Protein AF-A0A496WWD5-F1 (afdb_monomer)

Mean predicted aligned error: 3.05 Å

Nearest PDB structures (foldseek):
  6fkg-assembly1_C  TM=8.705E-01  e=2.602E-06  Mycobacterium tuberculosis H37Rv
  8gug-assembly1_B-2  TM=7.577E-01  e=1.798E-03  Vibrio parahaemolyticus RIMD 2210633
  8gug-assembly1_C-2  TM=7.513E-01  e=2.018E-03  Vibrio parahaemolyticus RIMD 2210633
  8qnl-assembly1_D  TM=5.323E-01  e=6.495E-02  Pseudomonas aeruginosa PAO1
  2lyj-assembly1_A  TM=9.717E-01  e=2.090E+00  Enterococcus faecalis

pLDDT: mean 94.31, std 5.85, range [55.09, 98.06]

Sequence (95 aa):
MNNADVANILGTTPATVSRWNNGKASPQRSKELLLVDLEYIVERLKELYTPEEARLWLFARHRLLNDRRPADLIQAGDIEPVLAVIGQLSDLVYV

Foldseek 3Di:
DALCLLCLLQVHHSVVSVCCVVVVDPDDPSSVVLVVLVVVLQVLCVVPDDNVVSSVQQQFQDVLVVRDHVSVCSNVVNNVSVVVVSVVSVVVVVD

Structure (mmCIF, N/CA/C/O backbone):
data_AF-A0A496WWD5-F1
#
_entry.id   AF-A0A496WWD5-F1
#
loop_
_atom_site.group_PDB
_atom_site.id
_atom_site.type_symbol
_atom_site.label_atom_id
_atom_site.label_alt_id
_atom_site.label_comp_id
_atom_site.label_asym_id
_atom_site.label_entity_id
_atom_site.label_seq_id
_atom_site.pdbx_PDB_ins_code
_atom_site.Cartn_x
_atom_site.Cartn_y
_atom_site.Cartn_z
_atom_site.occupancy
_atom_site.B_iso_or_equiv
_atom_site.auth_seq_id
_atom_site.auth_comp_id
_atom_site.auth_asym_id
_atom_site.auth_atom_id
_atom_site.pdbx_PDB_model_num
ATOM 1 N N . MET A 1 1 ? 4.523 7.560 3.985 1.00 83.31 1 MET A N 1
ATOM 2 C CA . MET A 1 1 ? 3.064 7.449 3.748 1.00 83.31 1 MET A CA 1
ATOM 3 C C . MET A 1 1 ? 2.306 8.143 4.862 1.00 83.31 1 MET A C 1
ATOM 5 O O . MET A 1 1 ? 2.803 8.166 5.981 1.00 83.31 1 MET A O 1
ATOM 9 N N . ASN A 1 2 ? 1.141 8.722 4.566 1.00 92.19 2 ASN A N 1
ATOM 10 C CA . ASN A 1 2 ? 0.293 9.347 5.585 1.00 92.19 2 ASN A CA 1
ATOM 11 C C . ASN A 1 2 ? -0.793 8.369 6.091 1.00 92.19 2 ASN A C 1
ATOM 13 O O . ASN A 1 2 ? -1.011 7.305 5.510 1.00 92.19 2 ASN A O 1
ATOM 17 N N . ASN A 1 3 ? -1.505 8.739 7.163 1.00 93.00 3 ASN A N 1
ATOM 18 C CA . ASN A 1 3 ? -2.570 7.903 7.737 1.00 93.00 3 ASN A CA 1
ATOM 19 C C . ASN A 1 3 ? -3.715 7.613 6.751 1.00 93.00 3 ASN A C 1
ATOM 21 O O . ASN A 1 3 ? -4.389 6.598 6.898 1.00 93.00 3 ASN A O 1
ATOM 25 N N . ALA A 1 4 ? -3.962 8.494 5.776 1.00 95.12 4 ALA A N 1
ATOM 26 C CA . ALA A 1 4 ? -5.019 8.299 4.788 1.00 95.12 4 ALA A CA 1
ATOM 27 C C . ALA A 1 4 ? -4.646 7.233 3.752 1.00 95.12 4 ALA A C 1
ATOM 29 O O . ALA A 1 4 ? -5.477 6.395 3.419 1.00 95.12 4 ALA A O 1
ATOM 30 N N . ASP A 1 5 ? -3.390 7.206 3.310 1.00 95.50 5 ASP A N 1
ATOM 31 C CA . ASP A 1 5 ? -2.880 6.177 2.406 1.00 95.50 5 ASP A CA 1
ATOM 32 C C . ASP A 1 5 ? -2.967 4.791 3.056 1.00 95.50 5 ASP A C 1
ATOM 34 O O . ASP A 1 5 ? -3.520 3.861 2.474 1.00 95.50 5 ASP A O 1
ATOM 38 N N . VAL A 1 6 ? -2.486 4.677 4.300 1.00 95.38 6 VAL A N 1
ATOM 39 C CA . VAL A 1 6 ? -2.554 3.434 5.083 1.00 95.38 6 VAL A CA 1
ATOM 40 C C . VAL A 1 6 ? -4.008 3.010 5.286 1.00 95.38 6 VAL A C 1
ATOM 42 O O . VAL A 1 6 ? -4.340 1.842 5.121 1.00 95.38 6 VAL A O 1
ATOM 45 N N . ALA A 1 7 ? -4.899 3.954 5.594 1.00 96.00 7 ALA A N 1
ATOM 46 C CA . ALA A 1 7 ? -6.315 3.661 5.770 1.00 96.00 7 ALA A CA 1
ATOM 47 C C . ALA A 1 7 ? -6.968 3.116 4.494 1.00 96.00 7 ALA A C 1
ATOM 49 O O . ALA A 1 7 ? -7.727 2.151 4.575 1.00 96.00 7 ALA A O 1
ATOM 50 N N . ASN A 1 8 ? -6.637 3.691 3.336 1.00 94.88 8 ASN A N 1
ATOM 51 C CA . ASN A 1 8 ? -7.136 3.227 2.046 1.00 94.88 8 ASN A CA 1
ATOM 52 C C . ASN A 1 8 ? -6.677 1.795 1.751 1.00 94.88 8 ASN A C 1
ATOM 54 O O . ASN A 1 8 ? -7.512 0.957 1.428 1.00 94.88 8 ASN A O 1
ATOM 58 N N . ILE A 1 9 ? -5.385 1.495 1.928 1.00 96.19 9 ILE A N 1
ATOM 59 C CA . ILE A 1 9 ? -4.834 0.149 1.681 1.00 96.19 9 ILE A CA 1
ATOM 60 C C . ILE A 1 9 ? -5.409 -0.869 2.670 1.00 96.19 9 ILE A C 1
ATOM 62 O O . ILE A 1 9 ? -5.786 -1.975 2.302 1.00 96.19 9 ILE A O 1
ATOM 66 N N . LEU A 1 10 ? -5.529 -0.498 3.943 1.00 95.31 10 LEU A N 1
ATOM 67 C CA . LEU A 1 10 ? -6.039 -1.400 4.970 1.00 95.31 10 LEU A CA 1
ATOM 68 C C . LEU A 1 10 ? -7.570 -1.459 5.010 1.00 95.31 10 LEU A C 1
ATOM 70 O O . LEU A 1 10 ? -8.109 -2.150 5.873 1.00 95.31 10 LEU A O 1
ATOM 74 N N . GLY A 1 11 ? -8.300 -0.758 4.137 1.00 94.50 11 GLY A N 1
ATOM 75 C CA . GLY A 1 11 ? -9.766 -0.715 4.156 1.00 94.50 11 GLY A CA 1
ATOM 76 C C . GLY A 1 11 ? -10.332 -0.287 5.516 1.00 94.50 11 GLY A C 1
ATOM 77 O O . GLY A 1 11 ? -11.200 -0.959 6.073 1.00 94.50 11 GLY A O 1
ATOM 78 N N . THR A 1 12 ? -9.774 0.777 6.094 1.00 95.31 12 THR A N 1
ATOM 79 C CA . THR A 1 12 ? -10.175 1.366 7.382 1.00 95.31 12 THR A CA 1
ATOM 80 C C . THR A 1 12 ? -10.250 2.892 7.261 1.00 95.31 12 THR A C 1
ATOM 82 O O . THR A 1 12 ? -10.204 3.437 6.163 1.00 95.31 12 THR A O 1
ATOM 85 N N . THR A 1 13 ? -10.387 3.610 8.377 1.00 96.50 13 THR A N 1
ATOM 86 C CA . THR A 1 13 ? -10.420 5.081 8.383 1.00 96.50 13 THR A CA 1
ATOM 87 C C . THR A 1 13 ? -9.083 5.685 8.834 1.00 96.50 13 THR A C 1
ATOM 89 O O . THR A 1 13 ? -8.398 5.089 9.674 1.00 96.50 13 THR A O 1
ATOM 92 N N . PRO A 1 14 ? -8.722 6.901 8.374 1.00 96.25 14 PRO A N 1
ATOM 93 C CA . PRO A 1 14 ? -7.519 7.594 8.846 1.00 96.25 14 PRO A CA 1
ATOM 94 C C . PRO A 1 14 ? -7.530 7.834 10.364 1.00 96.25 14 PRO A C 1
ATOM 96 O O . PRO A 1 14 ? -6.481 7.821 11.008 1.00 96.25 14 PRO A O 1
ATOM 99 N N . ALA A 1 15 ? -8.719 8.017 10.951 1.00 96.69 15 ALA A N 1
ATOM 100 C CA . ALA A 1 15 ? -8.899 8.152 12.394 1.00 96.69 15 ALA A CA 1
ATOM 101 C C . ALA A 1 15 ? -8.553 6.850 13.134 1.00 96.69 15 ALA A C 1
ATOM 103 O O . ALA A 1 15 ? -7.892 6.893 14.171 1.00 96.69 15 ALA A O 1
ATOM 104 N N . THR A 1 16 ? -8.945 5.694 12.590 1.00 95.88 16 THR A N 1
ATOM 105 C CA . THR A 1 16 ? -8.583 4.381 13.140 1.0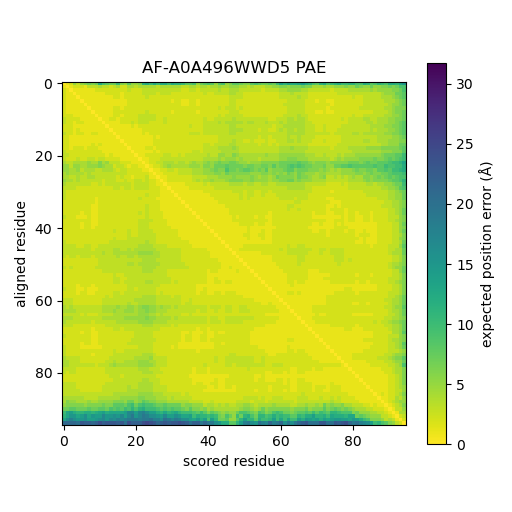0 95.88 16 THR A CA 1
ATOM 106 C C . THR A 1 16 ? -7.068 4.175 13.121 1.00 95.88 16 THR A C 1
ATOM 108 O O . THR A 1 16 ? -6.498 3.837 14.156 1.00 95.88 16 THR A O 1
ATOM 111 N N . VAL A 1 17 ? -6.409 4.459 11.991 1.00 95.44 17 VAL A N 1
ATOM 112 C CA . VAL A 1 17 ? -4.940 4.371 11.866 1.00 95.44 17 VAL A CA 1
ATOM 113 C C . VAL A 1 17 ? -4.249 5.322 12.842 1.00 95.44 17 VAL A C 1
ATOM 115 O O . VAL A 1 17 ? -3.326 4.929 13.548 1.00 95.44 17 VAL A O 1
ATOM 118 N N . SER A 1 18 ? -4.746 6.555 12.967 1.00 95.69 18 SER A N 1
ATOM 119 C CA . SER A 1 18 ? -4.240 7.511 13.956 1.00 95.69 18 SER A CA 1
ATOM 120 C C . SER A 1 18 ? -4.340 6.963 15.384 1.00 95.69 18 SER A C 1
ATOM 122 O O . SER A 1 18 ? -3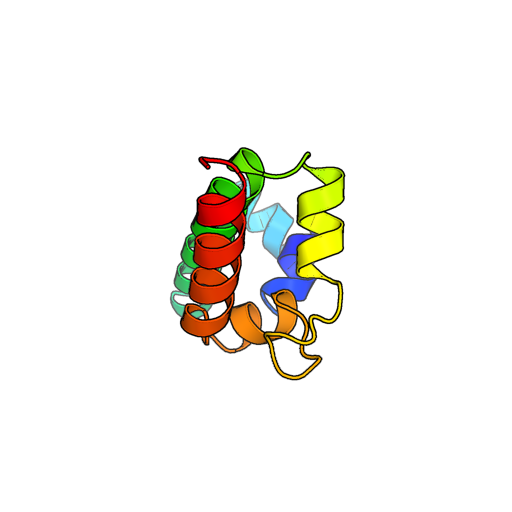.402 7.100 16.167 1.00 95.69 18 SER A O 1
ATOM 124 N N . ARG A 1 19 ? -5.443 6.296 15.750 1.00 94.94 19 ARG A N 1
ATOM 125 C CA . ARG A 1 19 ? -5.576 5.675 17.077 1.00 94.94 19 ARG A CA 1
ATOM 126 C C . ARG A 1 19 ? -4.577 4.541 17.298 1.00 94.94 19 ARG A C 1
ATOM 128 O O . ARG A 1 19 ? -4.075 4.447 18.415 1.00 94.94 19 ARG A O 1
ATOM 135 N N . TRP A 1 20 ? -4.282 3.735 16.278 1.00 94.81 20 TRP A N 1
ATOM 136 C CA . TRP A 1 20 ? -3.246 2.698 16.347 1.00 94.81 20 TRP A CA 1
ATOM 137 C C . TRP A 1 20 ? -1.858 3.305 16.564 1.00 94.81 20 TRP A C 1
ATOM 139 O O . TRP A 1 20 ? -1.192 2.961 17.535 1.00 94.81 20 TRP A O 1
ATOM 149 N N . ASN A 1 21 ? -1.485 4.304 15.760 1.00 91.56 21 ASN A N 1
ATOM 150 C CA . ASN A 1 21 ? -0.186 4.982 15.863 1.00 91.56 21 ASN A CA 1
ATOM 151 C C . ASN A 1 21 ? 0.023 5.688 17.214 1.00 91.56 21 ASN A C 1
ATOM 153 O O . ASN A 1 21 ? 1.150 5.842 17.667 1.00 91.56 21 ASN A O 1
ATOM 157 N N . ASN A 1 22 ? -1.061 6.111 17.871 1.00 94.06 22 ASN A N 1
ATOM 158 C CA . ASN A 1 22 ? -1.024 6.747 19.190 1.00 94.06 22 ASN A CA 1
ATOM 159 C C . ASN A 1 22 ? -1.216 5.759 20.361 1.00 94.06 22 ASN A C 1
ATOM 161 O O . ASN A 1 22 ? -1.440 6.202 21.488 1.00 94.06 22 ASN A O 1
ATOM 165 N N . GLY A 1 23 ? -1.236 4.444 20.113 1.00 92.00 23 GLY A N 1
ATOM 166 C CA . GLY A 1 23 ? -1.438 3.421 21.149 1.00 92.00 23 GLY A CA 1
ATOM 167 C C . GLY A 1 23 ? -2.824 3.440 21.811 1.00 92.00 23 GLY A C 1
ATOM 168 O O . GLY A 1 23 ? -3.037 2.812 22.843 1.00 92.00 23 GLY A O 1
ATOM 169 N N . LYS A 1 24 ? -3.794 4.162 21.234 1.00 92.94 24 LYS A N 1
ATOM 170 C CA . LYS A 1 24 ? -5.165 4.299 21.765 1.00 92.94 24 LYS A CA 1
ATOM 171 C C . LYS A 1 24 ? -6.085 3.149 21.351 1.00 92.94 24 LYS A C 1
ATOM 173 O O . LYS A 1 24 ? -7.242 3.111 21.776 1.00 92.94 24 LYS A O 1
ATOM 178 N N . ALA A 1 25 ? -5.623 2.288 20.451 1.00 92.38 25 ALA A N 1
ATOM 179 C CA . ALA A 1 25 ? -6.262 1.056 20.011 1.00 92.38 25 ALA A CA 1
ATOM 180 C C . ALA A 1 25 ? -5.210 0.147 19.372 1.00 92.38 25 ALA A C 1
ATOM 182 O O . ALA A 1 25 ? -4.148 0.623 18.981 1.00 92.38 25 ALA A O 1
ATOM 183 N N . SER A 1 26 ? -5.564 -1.116 19.165 1.00 90.44 26 SER A N 1
ATOM 184 C CA . SER A 1 26 ? -4.758 -2.057 18.388 1.00 90.44 26 SER A CA 1
ATOM 185 C C . SER A 1 26 ? -5.563 -2.560 17.186 1.00 90.44 26 SER A C 1
ATOM 187 O O . SER A 1 26 ? -6.799 -2.622 17.264 1.00 90.44 26 SER A O 1
ATOM 189 N N . PRO A 1 27 ? -4.909 -2.848 16.050 1.00 93.19 27 PRO A N 1
ATOM 190 C CA . PRO A 1 27 ? -5.575 -3.449 14.905 1.00 93.19 27 PRO A CA 1
ATOM 191 C C . PRO A 1 27 ? -6.105 -4.839 15.263 1.00 93.19 27 PRO A C 1
ATOM 193 O O . PRO A 1 27 ? -5.583 -5.530 16.133 1.00 93.19 27 PRO A O 1
ATOM 196 N N . GLN A 1 28 ? -7.171 -5.256 14.584 1.00 94.12 28 GLN A N 1
ATOM 197 C CA . GLN A 1 28 ? -7.573 -6.660 14.608 1.00 94.12 28 GLN A CA 1
ATOM 198 C C . GLN A 1 28 ? -6.531 -7.492 13.855 1.00 94.12 28 GLN A C 1
ATOM 200 O O . GLN A 1 28 ? -5.912 -6.982 12.923 1.00 94.12 28 GLN A O 1
ATOM 205 N N . ARG A 1 29 ? -6.415 -8.784 14.183 1.00 93.38 29 ARG A N 1
ATOM 206 C CA . ARG A 1 29 ? -5.414 -9.697 13.602 1.00 93.38 29 ARG A CA 1
ATOM 207 C C . ARG A 1 29 ? -5.335 -9.646 12.071 1.00 93.38 29 ARG A C 1
ATOM 209 O O . ARG A 1 29 ? -4.249 -9.676 11.514 1.00 93.38 29 ARG A O 1
ATOM 216 N N . SER A 1 30 ? -6.469 -9.528 11.379 1.00 93.25 30 SER A N 1
ATOM 217 C CA . SER A 1 30 ? -6.489 -9.404 9.914 1.00 93.25 30 SER A CA 1
ATOM 218 C C . SER A 1 30 ? -5.843 -8.110 9.413 1.00 93.25 30 SER A C 1
ATOM 220 O O . SER A 1 30 ? -5.138 -8.131 8.416 1.00 93.25 30 SER A O 1
ATOM 222 N N . LYS A 1 31 ? -6.052 -6.981 10.097 1.00 95.31 31 LYS A N 1
ATOM 223 C CA . LYS A 1 31 ? -5.440 -5.691 9.744 1.00 95.31 31 LYS A CA 1
ATOM 224 C C . LYS A 1 31 ? -3.987 -5.597 10.181 1.00 95.31 31 LYS A C 1
ATOM 226 O O . LYS A 1 31 ? -3.222 -4.903 9.532 1.00 95.31 31 LYS A O 1
ATOM 231 N N . GLU A 1 32 ? -3.628 -6.286 11.256 1.00 95.25 32 GLU A N 1
ATOM 232 C CA . GLU A 1 32 ? -2.247 -6.408 11.711 1.00 95.25 32 GLU A CA 1
ATOM 233 C C . GLU A 1 32 ? -1.388 -7.130 10.669 1.00 95.25 32 GLU A C 1
ATOM 235 O O . GLU A 1 32 ? -0.354 -6.602 10.284 1.00 95.25 32 GLU A O 1
ATOM 240 N N . LEU A 1 33 ? -1.861 -8.262 10.132 1.00 95.50 33 LEU A N 1
ATOM 241 C CA . LEU A 1 33 ? -1.170 -8.967 9.045 1.00 95.50 33 LEU A CA 1
ATOM 242 C C . LEU A 1 33 ? -0.986 -8.071 7.814 1.00 95.50 33 LEU A C 1
ATOM 244 O O . LEU A 1 33 ? 0.130 -7.907 7.338 1.00 95.50 33 LEU A O 1
ATOM 248 N N . LEU A 1 34 ? -2.053 -7.398 7.375 1.00 96.31 34 LEU A N 1
ATOM 249 C CA . LEU A 1 34 ? 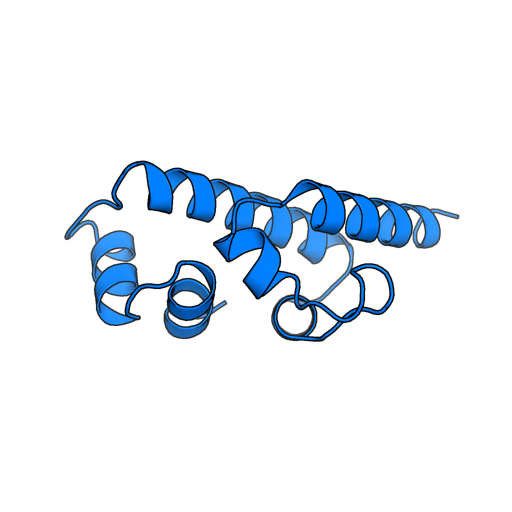-1.967 -6.469 6.246 1.00 96.31 34 LEU A CA 1
ATOM 250 C C . LEU A 1 34 ? -1.029 -5.279 6.505 1.00 96.31 34 LEU A C 1
ATOM 252 O O . LEU A 1 34 ? -0.443 -4.745 5.566 1.00 96.31 34 LEU A O 1
ATOM 256 N N . LEU A 1 35 ? -0.907 -4.826 7.757 1.00 95.25 35 LEU A N 1
ATOM 257 C CA . LEU A 1 35 ? 0.023 -3.761 8.129 1.00 95.25 35 LEU A CA 1
ATOM 258 C C . LEU A 1 35 ? 1.471 -4.248 8.021 1.00 95.25 35 LEU A C 1
ATOM 260 O O . LEU A 1 35 ? 2.287 -3.538 7.443 1.00 95.25 35 LEU A O 1
ATOM 264 N N . VAL A 1 36 ? 1.762 -5.460 8.502 1.00 95.69 36 VAL A N 1
ATOM 265 C CA . VAL A 1 36 ? 3.083 -6.096 8.368 1.00 95.69 36 VAL A CA 1
ATOM 266 C C . VAL A 1 36 ? 3.453 -6.274 6.894 1.00 95.69 36 VAL A C 1
ATOM 268 O O . VAL A 1 36 ? 4.554 -5.907 6.488 1.00 95.69 36 VAL A O 1
ATOM 271 N N . ASP A 1 37 ? 2.521 -6.763 6.076 1.00 96.69 37 ASP A N 1
ATOM 272 C CA . ASP A 1 37 ? 2.730 -6.932 4.636 1.00 96.69 37 ASP A CA 1
ATOM 273 C C . ASP A 1 37 ? 3.024 -5.595 3.943 1.00 96.69 37 ASP A C 1
ATOM 275 O O . ASP A 1 37 ? 3.948 -5.476 3.134 1.00 96.69 37 ASP A O 1
ATOM 279 N N . LEU A 1 38 ? 2.252 -4.560 4.283 1.00 96.56 38 LEU A N 1
ATOM 280 C CA . LEU A 1 38 ? 2.444 -3.217 3.753 1.00 96.56 38 LEU A CA 1
ATOM 281 C C . LEU A 1 38 ? 3.793 -2.624 4.175 1.00 96.56 38 LEU A C 1
ATOM 283 O O . LEU A 1 38 ? 4.471 -2.019 3.346 1.00 96.56 38 LEU A O 1
ATOM 287 N N . GLU A 1 39 ? 4.188 -2.783 5.438 1.00 95.12 39 GLU A N 1
ATOM 288 C CA . GLU A 1 39 ? 5.491 -2.334 5.939 1.00 95.12 39 GLU A CA 1
ATOM 289 C C . GLU A 1 39 ? 6.634 -3.019 5.194 1.00 95.12 39 GLU A C 1
ATOM 291 O O . GLU A 1 39 ? 7.556 -2.341 4.738 1.00 95.12 39 GLU A O 1
ATOM 296 N N . TYR A 1 40 ? 6.536 -4.334 4.994 1.00 96.88 40 TYR A N 1
ATOM 297 C CA . TYR A 1 40 ? 7.525 -5.097 4.246 1.00 96.88 40 TYR A CA 1
ATOM 298 C C . TYR A 1 40 ? 7.643 -4.621 2.791 1.00 96.88 40 TYR A C 1
ATOM 300 O O . TYR A 1 40 ? 8.743 -4.349 2.311 1.00 96.88 40 TYR A O 1
ATOM 308 N N . ILE A 1 41 ? 6.517 -4.438 2.096 1.00 97.06 41 ILE A N 1
ATOM 309 C CA . ILE A 1 41 ? 6.500 -3.937 0.713 1.00 97.06 41 ILE A CA 1
ATOM 310 C C . ILE A 1 41 ? 7.084 -2.525 0.625 1.00 97.06 41 ILE A C 1
ATOM 312 O O . ILE A 1 41 ? 7.878 -2.240 -0.271 1.00 97.06 41 ILE A O 1
ATOM 316 N N . VAL A 1 42 ? 6.713 -1.634 1.548 1.00 96.19 42 VAL A N 1
ATOM 317 C CA . VAL A 1 42 ? 7.251 -0.269 1.588 1.00 96.19 42 VAL A CA 1
ATOM 318 C C . VAL A 1 42 ? 8.759 -0.289 1.820 1.00 96.19 42 VAL A C 1
ATOM 320 O O . VAL A 1 42 ? 9.458 0.498 1.189 1.00 96.19 42 VAL A O 1
ATOM 323 N N . GLU A 1 43 ? 9.273 -1.178 2.670 1.00 95.88 43 GLU A N 1
ATOM 324 C CA . GLU A 1 43 ? 10.714 -1.314 2.891 1.00 95.88 43 GLU A CA 1
ATOM 325 C C . GLU A 1 43 ? 11.447 -1.740 1.616 1.00 95.88 43 GLU A C 1
ATOM 327 O O . GLU A 1 43 ? 12.412 -1.091 1.223 1.00 95.88 43 GLU A O 1
ATOM 332 N N . ARG A 1 44 ? 10.924 -2.740 0.898 1.00 96.00 44 ARG A N 1
ATOM 333 C CA . ARG A 1 44 ? 11.489 -3.178 -0.388 1.00 96.00 44 ARG A CA 1
ATOM 334 C C . ARG A 1 44 ? 11.449 -2.067 -1.444 1.00 96.00 44 ARG A C 1
ATOM 336 O O . ARG A 1 44 ? 12.394 -1.904 -2.206 1.00 96.00 44 ARG A O 1
ATOM 343 N N . LEU A 1 45 ? 10.379 -1.269 -1.481 1.00 96.25 45 LEU A N 1
ATOM 344 C CA . LEU A 1 45 ? 10.262 -0.143 -2.415 1.00 96.25 45 LEU A CA 1
ATOM 345 C C . LEU A 1 45 ? 11.250 0.992 -2.111 1.00 96.25 45 LEU A C 1
ATOM 347 O O . L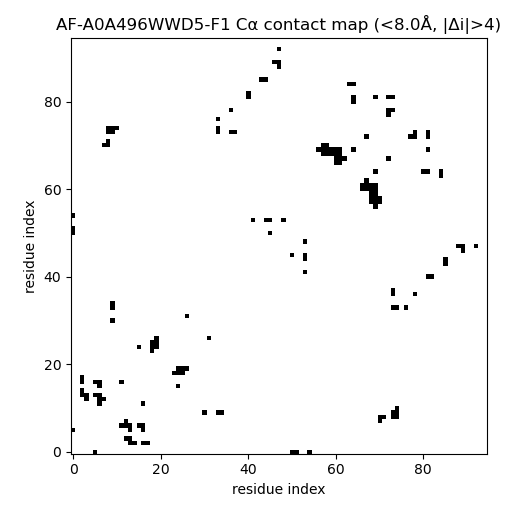EU A 1 45 ? 11.648 1.681 -3.046 1.00 96.25 45 LEU A O 1
ATOM 351 N N . LYS A 1 46 ? 11.672 1.192 -0.853 1.00 95.00 46 LYS A N 1
ATOM 352 C CA . LYS A 1 46 ? 12.661 2.231 -0.494 1.00 95.00 46 LYS A CA 1
ATOM 353 C C . LYS A 1 46 ? 14.042 1.981 -1.096 1.00 95.00 46 LYS A C 1
ATOM 355 O O . LYS A 1 46 ? 14.811 2.926 -1.231 1.00 95.00 46 LYS A O 1
ATOM 360 N N . GLU A 1 47 ? 14.356 0.737 -1.451 1.00 94.00 47 GLU A N 1
ATOM 361 C CA . GLU A 1 47 ? 15.593 0.401 -2.165 1.00 94.00 47 GLU A CA 1
ATOM 362 C C . GLU A 1 47 ? 15.590 0.951 -3.604 1.00 94.00 47 GLU A C 1
ATOM 364 O O . GLU A 1 47 ? 16.652 1.157 -4.185 1.00 94.00 47 GLU A O 1
ATOM 369 N N . LEU A 1 48 ? 14.404 1.206 -4.173 1.00 94.38 48 LEU A N 1
ATOM 370 C CA . LEU A 1 48 ? 14.210 1.565 -5.583 1.00 94.38 48 LEU A CA 1
ATOM 371 C C . LEU A 1 48 ? 13.691 2.993 -5.783 1.00 94.38 48 LEU A C 1
ATOM 373 O O . LEU A 1 48 ? 13.942 3.604 -6.819 1.00 94.38 48 LEU A O 1
ATOM 377 N N . TYR A 1 49 ? 12.934 3.508 -4.817 1.00 95.94 49 TYR A N 1
ATOM 378 C CA . TYR A 1 49 ? 12.115 4.702 -4.973 1.00 95.94 49 TYR A CA 1
ATOM 379 C C . TYR A 1 49 ? 12.177 5.608 -3.748 1.00 95.94 49 TYR A C 1
ATOM 381 O O . TYR A 1 49 ? 12.278 5.160 -2.602 1.00 95.94 49 TYR A O 1
ATOM 389 N N . THR A 1 50 ? 12.006 6.909 -3.978 1.00 96.38 50 THR A N 1
ATOM 390 C CA . THR A 1 50 ? 11.728 7.858 -2.896 1.00 96.38 50 THR A CA 1
ATOM 391 C C . THR A 1 50 ? 10.378 7.550 -2.226 1.00 96.38 50 THR A C 1
ATOM 393 O O . THR A 1 50 ? 9.513 6.897 -2.817 1.00 96.38 50 THR A O 1
ATOM 396 N N . PRO A 1 51 ? 10.115 8.053 -1.003 1.00 94.62 51 PRO A N 1
ATOM 397 C CA . PRO A 1 51 ? 8.829 7.835 -0.336 1.00 94.62 51 PRO A CA 1
ATOM 398 C C . PRO A 1 51 ? 7.605 8.317 -1.133 1.00 94.62 51 PRO A C 1
ATOM 400 O O . PRO A 1 51 ? 6.517 7.755 -0.986 1.00 94.62 51 PRO A O 1
ATOM 403 N N . GLU A 1 52 ? 7.761 9.365 -1.946 1.00 95.50 52 GLU A N 1
ATOM 404 C CA . GLU A 1 52 ? 6.698 9.882 -2.812 1.00 95.50 52 GLU A CA 1
ATOM 405 C C . GLU A 1 52 ? 6.446 8.953 -4.004 1.00 95.50 52 GLU A C 1
ATOM 407 O O . GLU A 1 52 ? 5.300 8.586 -4.269 1.00 95.50 52 GLU A O 1
ATOM 412 N N . GLU A 1 53 ? 7.506 8.500 -4.670 1.00 96.50 53 GLU A N 1
ATOM 413 C CA . GLU A 1 53 ? 7.421 7.554 -5.785 1.00 96.50 53 GLU A CA 1
ATOM 414 C C . GLU A 1 53 ? 6.881 6.195 -5.338 1.00 96.50 53 GLU A C 1
ATOM 416 O O . GLU A 1 53 ? 5.998 5.654 -5.996 1.00 96.50 53 GLU A O 1
ATOM 421 N N . ALA A 1 54 ? 7.315 5.675 -4.185 1.00 96.44 54 ALA A N 1
ATOM 422 C CA . ALA A 1 54 ? 6.787 4.435 -3.617 1.00 96.44 54 ALA A CA 1
ATOM 423 C C . ALA A 1 54 ? 5.278 4.541 -3.348 1.00 96.44 54 ALA A C 1
ATOM 425 O O . ALA A 1 54 ? 4.509 3.628 -3.657 1.00 96.44 54 ALA A O 1
ATOM 426 N N . ARG A 1 55 ? 4.824 5.689 -2.828 1.00 96.06 55 ARG A N 1
ATOM 427 C CA . ARG A 1 55 ? 3.395 5.965 -2.650 1.00 96.06 55 ARG A CA 1
ATOM 428 C C . ARG A 1 55 ? 2.667 5.969 -3.995 1.00 96.06 55 ARG A C 1
ATOM 430 O O . ARG A 1 55 ? 1.636 5.315 -4.113 1.00 96.06 55 ARG A O 1
ATOM 437 N N . LEU A 1 56 ? 3.172 6.689 -4.997 1.00 97.00 56 LEU A N 1
ATOM 438 C CA . LEU A 1 56 ? 2.567 6.709 -6.333 1.00 97.00 56 LEU A CA 1
ATOM 439 C C . LEU A 1 56 ? 2.508 5.303 -6.936 1.00 97.00 56 LEU A C 1
ATOM 441 O O . LEU A 1 56 ? 1.466 4.910 -7.453 1.00 97.00 56 LEU A O 1
ATOM 445 N N . TRP A 1 57 ? 3.579 4.527 -6.795 1.00 97.44 57 TRP A N 1
ATOM 446 C CA . TRP A 1 57 ? 3.682 3.157 -7.277 1.00 97.44 57 TRP A CA 1
ATOM 447 C C . TRP A 1 57 ? 2.612 2.247 -6.664 1.00 97.44 57 TRP A C 1
ATOM 449 O O . TRP A 1 57 ? 1.958 1.506 -7.397 1.00 97.44 57 TRP A O 1
ATOM 459 N N . LEU A 1 58 ? 2.360 2.351 -5.353 1.00 97.75 58 LEU A N 1
ATOM 460 C CA . LEU A 1 58 ? 1.324 1.571 -4.662 1.00 97.75 58 LEU A CA 1
ATOM 461 C C . LEU A 1 58 ? -0.099 1.872 -5.156 1.00 97.75 58 LEU A C 1
ATOM 463 O O . LEU A 1 58 ? -0.959 0.991 -5.127 1.00 97.75 58 LEU A O 1
ATOM 467 N N . PHE A 1 59 ? -0.360 3.100 -5.609 1.00 97.44 59 PHE A N 1
ATOM 468 C CA . PHE A 1 59 ? -1.681 3.525 -6.086 1.00 97.44 59 PHE A CA 1
ATOM 469 C C . PHE A 1 59 ? -1.813 3.555 -7.617 1.0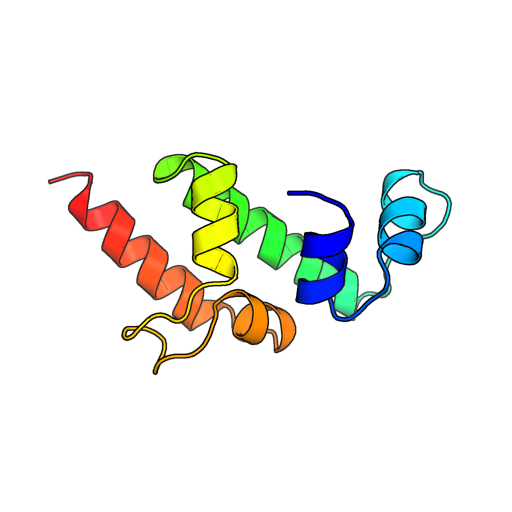0 97.44 59 PHE A C 1
ATOM 471 O O . PHE A 1 59 ? -2.917 3.762 -8.128 1.00 97.44 59 PHE A O 1
ATOM 478 N N . ALA A 1 60 ? -0.728 3.325 -8.355 1.00 97.69 60 ALA A N 1
ATOM 479 C CA . ALA A 1 60 ? -0.726 3.222 -9.808 1.00 97.69 60 ALA A CA 1
ATOM 480 C C . ALA A 1 60 ? -1.161 1.826 -10.274 1.00 97.69 60 ALA A C 1
ATOM 482 O O . ALA A 1 60 ? -0.990 0.830 -9.573 1.00 97.69 60 ALA A O 1
ATOM 483 N N . ARG A 1 61 ? -1.734 1.748 -11.479 1.00 97.81 61 ARG A N 1
ATOM 484 C CA . ARG A 1 61 ? -2.004 0.469 -12.148 1.00 97.81 61 ARG A CA 1
ATOM 485 C C . ARG A 1 61 ? -0.728 -0.029 -12.813 1.00 97.81 61 ARG A C 1
ATOM 487 O O . ARG A 1 61 ? -0.089 0.741 -13.526 1.00 97.81 61 ARG A O 1
ATOM 494 N N . HIS A 1 62 ? -0.413 -1.311 -12.646 1.00 96.94 62 HIS A N 1
ATOM 495 C CA . HIS A 1 62 ? 0.743 -1.929 -13.302 1.00 96.94 62 HIS A CA 1
ATOM 496 C C . HIS A 1 62 ? 0.309 -3.014 -14.273 1.00 96.94 62 HIS A C 1
ATOM 498 O O . HIS A 1 62 ? -0.407 -3.943 -13.899 1.00 96.94 62 HIS A O 1
ATOM 504 N N . ARG A 1 63 ? 0.830 -2.962 -15.502 1.00 95.44 63 ARG A N 1
ATOM 505 C CA . ARG A 1 63 ? 0.604 -4.006 -16.515 1.00 95.44 63 ARG A CA 1
ATOM 506 C C . ARG A 1 63 ? 1.032 -5.393 -16.034 1.00 95.44 63 ARG A C 1
ATOM 508 O O . ARG A 1 63 ? 0.339 -6.368 -16.297 1.00 95.44 63 ARG A O 1
ATOM 515 N N . LEU A 1 64 ? 2.140 -5.472 -15.291 1.00 94.12 64 LEU A N 1
ATOM 516 C CA . LEU A 1 64 ? 2.652 -6.722 -14.710 1.00 94.12 64 LEU A CA 1
ATOM 517 C C . LEU A 1 64 ? 1.732 -7.305 -13.622 1.00 94.12 64 LEU A C 1
ATOM 519 O O . LEU A 1 64 ? 1.870 -8.466 -13.259 1.00 94.12 64 LEU A O 1
ATOM 523 N N . LEU A 1 65 ? 0.766 -6.520 -13.135 1.00 97.06 65 LEU A N 1
ATOM 524 C CA . LEU A 1 65 ? -0.242 -6.925 -12.154 1.00 97.06 65 LEU A CA 1
ATOM 525 C C . LEU A 1 65 ? -1.639 -7.071 -12.779 1.00 97.06 65 LEU A C 1
ATOM 527 O O . LEU A 1 65 ? -2.643 -6.994 -12.066 1.00 97.06 65 LEU A O 1
ATOM 531 N N . ASN A 1 66 ? -1.721 -7.281 -14.099 1.00 96.00 66 ASN A N 1
ATOM 532 C CA . ASN A 1 66 ? -2.973 -7.304 -14.867 1.00 96.00 66 ASN A CA 1
ATOM 533 C C . ASN A 1 66 ? -3.773 -5.996 -14.718 1.00 96.00 66 ASN A C 1
ATOM 535 O O . ASN A 1 66 ? -4.974 -6.016 -14.456 1.00 96.00 66 ASN A O 1
ATOM 539 N N . ASP A 1 67 ? -3.079 -4.857 -14.801 1.00 97.12 67 ASP A N 1
ATOM 540 C CA . ASP A 1 67 ? -3.623 -3.501 -14.635 1.00 97.12 67 ASP A CA 1
ATOM 541 C C . ASP A 1 67 ? -4.287 -3.234 -13.269 1.00 97.12 67 ASP A C 1
ATOM 543 O O . ASP A 1 67 ? -5.013 -2.250 -13.093 1.00 97.12 67 ASP A O 1
ATOM 547 N N . ARG A 1 68 ? -4.006 -4.078 -12.267 1.00 97.88 68 ARG A N 1
ATOM 548 C CA . ARG A 1 68 ? -4.407 -3.864 -10.871 1.00 97.88 68 ARG A CA 1
ATOM 549 C C . ARG A 1 68 ? -3.417 -2.939 -10.163 1.00 97.88 68 ARG A C 1
ATOM 551 O O . ARG A 1 68 ? -2.257 -2.814 -10.567 1.00 97.88 68 ARG A O 1
ATOM 558 N N . ARG A 1 69 ? -3.888 -2.278 -9.101 1.00 98.06 69 ARG A N 1
ATOM 559 C CA . ARG A 1 69 ? -3.030 -1.476 -8.221 1.0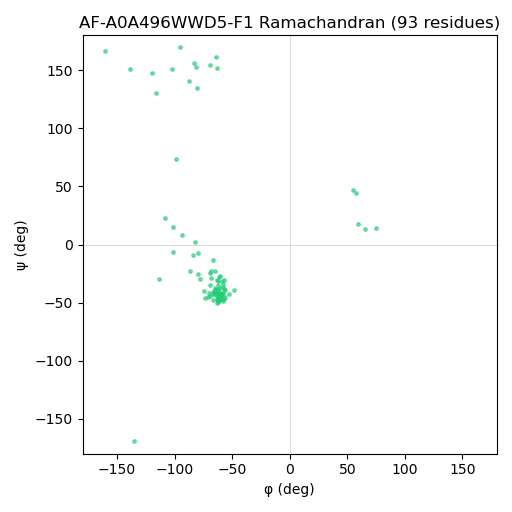0 98.06 69 ARG A CA 1
ATOM 560 C C . ARG A 1 69 ? -2.445 -2.363 -7.120 1.00 98.06 69 ARG A C 1
ATOM 562 O O . ARG A 1 69 ? -3.195 -3.173 -6.576 1.00 98.06 69 ARG A O 1
ATOM 569 N N . PRO A 1 70 ? -1.177 -2.185 -6.721 1.00 98.00 70 PRO A N 1
ATOM 570 C CA . PRO A 1 70 ? -0.585 -2.922 -5.610 1.00 98.00 70 PRO A CA 1
ATOM 571 C C . PRO A 1 70 ? -1.382 -2.747 -4.317 1.00 98.00 70 PRO A C 1
ATOM 573 O O . PRO A 1 70 ? -1.617 -3.721 -3.614 1.00 98.00 70 PRO A O 1
ATOM 576 N N . ALA A 1 71 ? -1.886 -1.536 -4.051 1.00 97.50 71 ALA A N 1
ATOM 577 C CA . ALA A 1 71 ? -2.770 -1.251 -2.922 1.00 97.50 71 ALA A CA 1
ATOM 578 C C . ALA A 1 71 ? -3.992 -2.184 -2.858 1.00 97.50 71 ALA A C 1
ATOM 580 O O . ALA A 1 71 ? -4.328 -2.663 -1.778 1.00 97.50 71 ALA A O 1
ATOM 581 N N . ASP A 1 72 ? -4.628 -2.473 -3.999 1.00 97.44 72 ASP A N 1
ATOM 582 C CA . ASP A 1 72 ? -5.807 -3.347 -4.052 1.00 97.44 72 ASP A CA 1
ATOM 583 C C . ASP A 1 72 ? -5.437 -4.809 -3.753 1.00 97.44 72 ASP A C 1
ATOM 585 O O . ASP A 1 72 ? -6.206 -5.533 -3.123 1.00 97.44 72 ASP A O 1
ATOM 589 N N . LEU A 1 73 ? -4.251 -5.241 -4.189 1.00 97.88 73 LEU A N 1
ATOM 590 C CA . LEU A 1 73 ? -3.739 -6.594 -3.958 1.00 97.88 73 LEU A CA 1
ATOM 591 C C . LEU A 1 73 ? -3.353 -6.814 -2.502 1.00 97.88 73 LEU A C 1
ATOM 593 O O . LEU A 1 73 ? -3.765 -7.804 -1.902 1.00 97.88 73 LEU A O 1
ATOM 597 N N . ILE A 1 74 ? -2.654 -5.842 -1.915 1.00 96.69 74 ILE A N 1
ATOM 598 C CA . ILE A 1 74 ? -2.334 -5.838 -0.488 1.00 96.69 74 ILE A CA 1
ATOM 599 C C . ILE A 1 74 ? -3.630 -5.877 0.315 1.00 96.69 74 ILE A C 1
ATOM 601 O O . ILE A 1 74 ? -3.775 -6.719 1.190 1.00 96.69 74 ILE A O 1
ATOM 605 N N . GLN A 1 75 ? -4.619 -5.044 -0.017 1.00 96.25 75 GLN A N 1
ATOM 606 C CA . GLN A 1 75 ? -5.908 -5.057 0.676 1.00 96.25 75 GLN A CA 1
ATOM 607 C C . GLN A 1 75 ? -6.613 -6.424 0.612 1.00 96.25 75 GLN A C 1
ATOM 609 O O . GLN A 1 75 ? -7.306 -6.803 1.561 1.00 96.25 75 GLN A O 1
ATOM 614 N N . ALA A 1 76 ? -6.447 -7.154 -0.493 1.00 95.81 76 ALA A N 1
ATOM 615 C CA . ALA A 1 76 ? -6.982 -8.499 -0.686 1.00 95.81 76 ALA A CA 1
ATOM 616 C C . ALA A 1 76 ? -6.151 -9.608 -0.007 1.00 95.81 76 ALA A C 1
ATOM 618 O O . ALA A 1 76 ? -6.595 -10.755 0.009 1.00 95.81 76 ALA A O 1
ATOM 619 N N . GLY A 1 77 ? -4.979 -9.288 0.554 1.00 95.19 77 GLY A N 1
ATOM 620 C CA . GLY A 1 77 ? -4.027 -10.259 1.105 1.00 95.19 77 GLY A CA 1
ATOM 621 C C . GLY A 1 77 ? -3.244 -11.039 0.041 1.00 95.19 77 GLY A C 1
ATOM 622 O O . GLY A 1 77 ? -2.638 -12.057 0.357 1.00 95.19 77 GLY A O 1
ATOM 623 N N . ASP A 1 78 ? -3.266 -10.588 -1.216 1.00 96.19 78 ASP A N 1
ATOM 624 C CA . ASP A 1 78 ? -2.580 -11.209 -2.356 1.00 96.19 78 ASP A CA 1
ATOM 625 C C . ASP A 1 78 ? -1.260 -10.474 -2.637 1.00 96.19 78 ASP A C 1
ATOM 627 O O . ASP A 1 78 ? -1.152 -9.668 -3.561 1.00 96.19 78 ASP A O 1
ATOM 631 N N . ILE A 1 79 ? -0.259 -10.683 -1.781 1.00 95.94 79 ILE A N 1
ATOM 632 C CA . ILE A 1 79 ? 0.993 -9.904 -1.812 1.00 95.94 79 ILE A CA 1
ATOM 633 C C . ILE A 1 79 ? 2.043 -10.472 -2.772 1.00 95.94 79 ILE A C 1
ATOM 635 O O . ILE A 1 79 ? 2.907 -9.736 -3.249 1.00 95.94 79 ILE A O 1
ATOM 639 N N . GLU A 1 80 ? 1.957 -11.763 -3.088 1.00 97.19 80 GLU A N 1
ATOM 640 C CA . GLU A 1 80 ? 2.946 -12.477 -3.903 1.00 97.19 80 GLU A CA 1
ATOM 641 C C . GLU A 1 80 ? 3.171 -11.829 -5.280 1.00 97.19 80 GLU A C 1
ATOM 643 O O . GLU A 1 80 ? 4.326 -11.595 -5.647 1.00 97.19 80 GLU A O 1
ATOM 648 N N . PRO A 1 81 ? 2.126 -11.425 -6.037 1.00 97.69 81 PRO A N 1
ATOM 649 C CA . PRO A 1 81 ? 2.330 -10.743 -7.312 1.00 97.69 81 PRO A CA 1
ATOM 650 C C . PRO A 1 81 ? 3.056 -9.403 -7.150 1.00 97.69 81 PRO A C 1
ATOM 652 O O . PRO A 1 81 ? 3.851 -9.023 -8.008 1.00 97.69 81 PRO A O 1
ATOM 655 N N . VAL A 1 82 ? 2.800 -8.685 -6.051 1.00 97.88 82 VAL A N 1
ATOM 656 C CA . VAL A 1 82 ? 3.438 -7.392 -5.765 1.00 97.88 82 VAL A CA 1
ATOM 657 C C . VAL A 1 82 ? 4.931 -7.591 -5.514 1.00 97.88 82 VAL A C 1
ATOM 659 O O . VAL A 1 82 ? 5.751 -6.897 -6.116 1.00 97.88 82 VAL A O 1
ATOM 662 N N . LEU A 1 83 ? 5.289 -8.571 -4.682 1.00 97.25 83 LEU 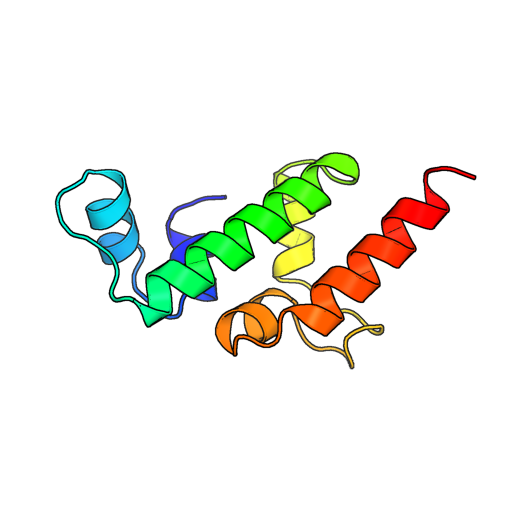A N 1
ATOM 663 C CA . LEU A 1 83 ? 6.680 -8.901 -4.378 1.00 97.25 83 LEU A CA 1
ATOM 664 C C . LEU A 1 83 ? 7.437 -9.415 -5.605 1.00 97.25 83 LEU A C 1
ATOM 666 O O . LEU A 1 83 ? 8.584 -9.022 -5.810 1.00 97.25 83 LEU A O 1
ATOM 670 N N . ALA A 1 84 ? 6.793 -10.221 -6.451 1.00 97.06 84 ALA A N 1
ATOM 671 C CA . ALA A 1 84 ? 7.390 -10.699 -7.695 1.00 97.06 84 ALA A CA 1
ATOM 672 C C . ALA A 1 84 ? 7.770 -9.540 -8.631 1.00 97.06 84 ALA A C 1
ATOM 674 O O . ALA A 1 84 ? 8.868 -9.529 -9.186 1.00 97.06 84 ALA A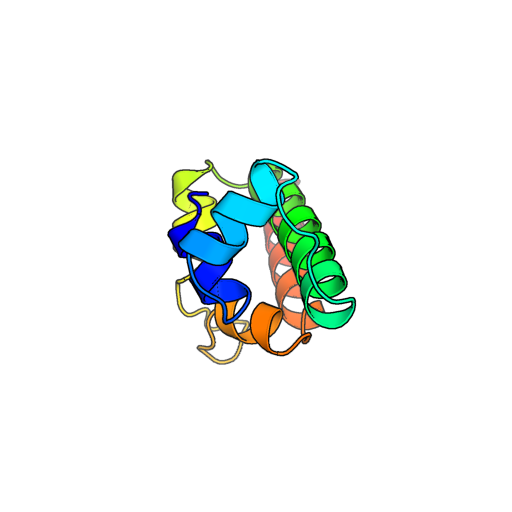 O 1
ATOM 675 N N . VAL A 1 85 ? 6.898 -8.533 -8.770 1.00 97.00 85 VAL A N 1
ATOM 676 C CA . VAL A 1 85 ? 7.200 -7.339 -9.576 1.00 97.00 85 VAL A CA 1
ATOM 677 C C . VAL A 1 85 ? 8.330 -6.521 -8.956 1.00 97.00 85 VAL A C 1
ATOM 679 O O . VAL A 1 85 ? 9.217 -6.078 -9.679 1.00 97.00 85 VAL A O 1
ATOM 682 N N . ILE A 1 86 ? 8.340 -6.338 -7.632 1.00 96.31 86 ILE A N 1
ATOM 683 C CA . ILE A 1 86 ? 9.430 -5.618 -6.957 1.00 96.31 86 ILE A CA 1
ATOM 684 C C . ILE A 1 86 ? 10.765 -6.344 -7.155 1.00 96.31 86 ILE A C 1
ATOM 686 O O . ILE A 1 86 ? 11.753 -5.695 -7.474 1.00 96.31 86 ILE A O 1
ATOM 690 N N . GLY A 1 87 ? 10.789 -7.676 -7.040 1.00 95.25 87 GLY A N 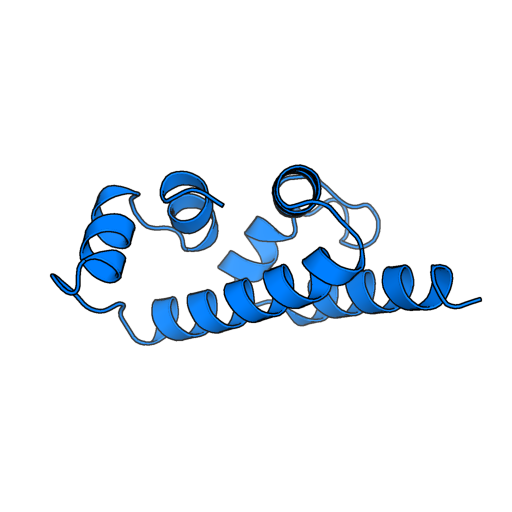1
ATOM 691 C CA . GLY A 1 87 ? 11.981 -8.484 -7.310 1.00 95.25 87 GLY A CA 1
ATOM 692 C C . GLY A 1 87 ? 12.527 -8.269 -8.723 1.00 95.25 87 GLY A C 1
ATOM 693 O O . GLY A 1 87 ? 13.707 -7.976 -8.879 1.00 95.25 87 GLY A O 1
ATOM 694 N N . GLN A 1 88 ? 11.658 -8.292 -9.739 1.00 92.81 88 GLN A N 1
ATOM 695 C CA . GLN A 1 88 ? 12.056 -8.013 -11.125 1.00 92.81 88 GLN A CA 1
ATOM 696 C C . GLN A 1 88 ? 12.637 -6.603 -11.308 1.00 92.81 88 GLN A C 1
ATOM 698 O O . GLN A 1 88 ? 13.569 -6.418 -12.087 1.00 92.81 88 GLN A O 1
ATOM 703 N N . LEU A 1 89 ? 12.093 -5.601 -10.609 1.00 92.00 89 LEU A N 1
ATOM 704 C CA . LEU A 1 89 ? 12.609 -4.231 -10.655 1.00 92.00 89 LEU A CA 1
ATOM 705 C C . LEU A 1 89 ? 13.968 -4.116 -9.959 1.00 92.00 89 LEU A C 1
ATOM 707 O O . LEU A 1 89 ? 14.855 -3.454 -10.490 1.00 92.00 89 LEU A O 1
ATOM 711 N N . SER A 1 90 ? 14.142 -4.770 -8.807 1.00 88.88 90 SER A N 1
ATOM 712 C CA . SER A 1 90 ? 15.425 -4.828 -8.105 1.00 88.88 90 SER A CA 1
ATOM 713 C C . SER A 1 90 ? 16.505 -5.473 -8.967 1.00 88.88 90 SER A C 1
ATOM 715 O O . SER A 1 90 ? 17.586 -4.905 -9.086 1.00 88.88 90 SER A O 1
ATOM 717 N N . ASP A 1 91 ? 16.210 -6.598 -9.622 1.00 88.75 91 ASP A N 1
ATOM 718 C CA . ASP A 1 91 ? 17.183 -7.299 -10.465 1.00 88.75 91 ASP A CA 1
ATOM 719 C C . ASP A 1 91 ? 17.725 -6.402 -11.585 1.00 88.75 91 ASP A C 1
ATOM 721 O O . ASP A 1 91 ? 18.913 -6.454 -11.872 1.00 88.75 91 ASP A O 1
ATOM 725 N N . LEU A 1 92 ? 16.896 -5.527 -12.169 1.00 80.25 92 LEU A N 1
ATOM 726 C CA . LEU A 1 92 ? 17.315 -4.578 -13.211 1.00 80.25 92 LEU A CA 1
ATOM 727 C C . LEU A 1 92 ? 18.242 -3.462 -12.705 1.00 80.25 92 LEU A C 1
ATOM 729 O O . LEU A 1 92 ? 18.980 -2.889 -13.503 1.00 80.25 92 LEU A O 1
ATOM 733 N N . VAL A 1 93 ? 18.190 -3.124 -11.414 1.00 77.06 93 VAL A N 1
ATOM 734 C CA . VAL A 1 93 ? 19.027 -2.071 -10.810 1.00 77.06 93 VAL A CA 1
ATOM 735 C C . VAL A 1 93 ? 20.444 -2.573 -10.514 1.00 77.06 93 VAL A C 1
ATOM 737 O O . VAL A 1 93 ? 21.377 -1.775 -10.485 1.00 77.06 93 VAL A O 1
ATOM 740 N N . TYR A 1 94 ? 20.617 -3.881 -10.318 1.00 69.00 94 TYR A N 1
ATOM 741 C CA . TYR A 1 94 ? 21.893 -4.495 -9.933 1.00 69.00 94 TYR A CA 1
ATOM 742 C C . TYR A 1 94 ? 22.661 -5.162 -11.095 1.00 69.00 94 TYR A C 1
ATOM 744 O O . TYR A 1 94 ? 23.592 -5.926 -10.829 1.00 69.00 94 TYR A O 1
ATOM 752 N N . VAL A 1 95 ? 22.304 -4.880 -12.358 1.00 55.09 95 VAL A N 1
ATOM 753 C CA . VAL A 1 95 ? 23.041 -5.335 -13.564 1.00 55.09 95 VAL A CA 1
ATOM 754 C C . VAL A 1 95 ? 24.133 -4.354 -13.975 1.00 55.09 95 VAL A C 1
ATOM 756 O O . VAL A 1 95 ? 23.867 -3.132 -13.975 1.00 55.09 95 VAL A O 1
#

Secondary structure (DSSP, 8-state):
--HHHHHHHTTS-HHHHHHHHTTS----HHHHHHHHHHHHHHHHHHTTS-HHHHHHHHHS-BGGGTTB-HHHHHHTT--HHHHHHHHHHHHHH--

Radius of gyration: 13.61 Å; Cα contacts (8 Å, |Δi|>4): 87; chains: 1; bounding box: 34×22×38 Å

Solvent-accessible surface area (backbone atoms only — not comparable to full-atom values): 5355 Å² total; per-residue (Å²): 131,55,48,56,57,54,10,62,34,64,74,56,46,40,67,57,44,49,32,38,79,66,71,73,45,77,71,55,72,72,52,43,53,46,47,52,52,48,52,53,52,53,55,61,36,55,80,80,33,55,72,66,54,40,51,50,54,34,71,34,65,32,74,95,56,78,57,38,30,47,36,60,29,42,54,71,70,51,47,64,70,52,51,52,53,50,50,58,54,52,56,66,72,75,108